Protein AF-A0A965C3I0-F1 (afdb_monomer)

Mean predicted aligned error: 10.14 Å

Sequence (73 aa):
MAKVNIDGVEYDTETMSQDAKARFEMLVLTEQKIRQLQSEVAMLQTARQAYASALKASLVTLSQTPPLGELIE

Radius of gyration: 28.07 Å; Cα contacts (8 Å, |Δi|>4): 20; chains: 1; bounding box: 60×17×78 Å

Solvent-accessible surface area (backbone atoms only — not comparable to full-atom values): 4456 Å² total; per-residue (Å²): 130,59,68,45,74,56,97,86,44,79,42,54,59,81,77,49,50,73,68,55,49,54,52,48,54,52,48,56,53,49,52,52,52,50,55,52,52,51,53,53,50,54,53,50,50,52,52,50,52,53,52,55,50,53,50,52,54,57,54,52,60,70,72,64,66,72,74,95,77,79,87,80,130

Foldseek 3Di:
DDWDADPNDIDDPVPDDPVRVVVVVVVVVVVVVVVVVVVVVVVVVVVVVVVVVVVVVVVVVVVPPPPPPPPDD

Structure (mmCIF, N/CA/C/O backbone):
data_AF-A0A965C3I0-F1
#
_entry.id   AF-A0A965C3I0-F1
#
loop_
_atom_site.group_PDB
_atom_site.id
_atom_site.type_symbol
_atom_site.label_atom_id
_atom_site.label_alt_id
_atom_site.label_comp_id
_atom_site.label_asym_id
_atom_site.label_entity_id
_atom_site.label_seq_id
_atom_site.pdbx_PDB_ins_code
_atom_site.Cartn_x
_atom_site.Cartn_y
_atom_site.Cartn_z
_atom_site.occupancy
_atom_site.B_iso_or_equiv
_atom_site.auth_seq_id
_atom_site.auth_comp_id
_atom_site.auth_asym_id
_atom_site.auth_atom_id
_atom_site.pdbx_PDB_model_num
ATOM 1 N N . MET A 1 1 ? -29.602 0.671 15.242 1.00 60.97 1 MET A N 1
ATOM 2 C CA . MET A 1 1 ? -28.454 -0.249 15.321 1.00 60.97 1 MET A CA 1
ATOM 3 C C . MET A 1 1 ? -27.649 -0.183 14.042 1.00 60.97 1 MET A C 1
ATOM 5 O O . MET A 1 1 ? -27.893 -0.937 13.105 1.00 60.97 1 MET A O 1
ATOM 9 N N . ALA A 1 2 ? -26.736 0.787 13.967 1.00 74.94 2 ALA A N 1
ATOM 10 C CA . ALA A 1 2 ? -25.718 0.790 12.925 1.00 74.94 2 ALA A CA 1
ATOM 11 C C . ALA A 1 2 ? -24.678 -0.271 13.298 1.00 74.94 2 ALA A C 1
ATOM 13 O O . ALA A 1 2 ? -24.150 -0.259 14.410 1.00 74.94 2 ALA A O 1
ATOM 14 N N . LYS A 1 3 ? -24.415 -1.212 12.396 1.00 79.81 3 LYS A N 1
ATOM 15 C CA . LYS A 1 3 ? -23.475 -2.302 12.638 1.00 79.81 3 LYS A CA 1
ATOM 16 C C . LYS A 1 3 ? -22.259 -2.150 11.743 1.00 79.81 3 LYS A C 1
ATOM 18 O O . LYS A 1 3 ? -22.396 -1.784 10.577 1.00 79.81 3 LYS A O 1
ATOM 23 N N . VAL A 1 4 ? -21.083 -2.416 12.295 1.00 82.31 4 VAL A N 1
ATOM 24 C CA . VAL A 1 4 ? -19.807 -2.371 11.575 1.00 82.31 4 VAL A CA 1
ATOM 25 C C . VAL A 1 4 ? -19.185 -3.754 11.577 1.00 82.31 4 VAL A C 1
ATOM 27 O O . VAL A 1 4 ? -19.228 -4.455 12.584 1.00 82.31 4 VAL A O 1
ATOM 30 N N . ASN A 1 5 ? -18.627 -4.161 10.442 1.00 82.25 5 ASN A N 1
ATOM 31 C CA . ASN A 1 5 ? -17.875 -5.401 10.347 1.00 82.25 5 ASN A CA 1
ATOM 32 C C . ASN A 1 5 ? -16.383 -5.077 10.478 1.00 82.25 5 ASN A C 1
ATOM 34 O O . ASN A 1 5 ? -15.871 -4.250 9.725 1.00 82.25 5 ASN A O 1
ATOM 38 N N . ILE A 1 6 ? -15.717 -5.691 11.453 1.00 80.06 6 ILE A N 1
ATOM 39 C CA . ILE A 1 6 ? -14.273 -5.579 11.681 1.00 80.06 6 ILE A CA 1
ATOM 40 C C . ILE A 1 6 ? -13.732 -7.006 11.667 1.00 80.06 6 ILE A C 1
ATOM 42 O O . ILE A 1 6 ? -14.188 -7.835 12.453 1.00 80.06 6 ILE A O 1
ATOM 46 N N . ASP A 1 7 ? -12.812 -7.311 10.750 1.00 77.94 7 ASP A N 1
ATOM 47 C CA . ASP A 1 7 ? -12.205 -8.643 10.592 1.00 77.94 7 ASP A CA 1
ATOM 48 C C . ASP A 1 7 ? -13.217 -9.802 10.473 1.00 77.94 7 ASP A C 1
ATOM 50 O O . ASP A 1 7 ? -12.995 -10.911 10.956 1.00 77.94 7 ASP A O 1
ATOM 54 N N . GLY A 1 8 ? -14.363 -9.558 9.829 1.00 81.19 8 GLY A N 1
ATOM 55 C CA . GLY A 1 8 ? -15.420 -10.558 9.664 1.00 81.19 8 GLY A CA 1
ATOM 56 C C . GLY A 1 8 ? -16.383 -10.660 10.849 1.00 81.19 8 GLY A C 1
ATOM 57 O O . GLY A 1 8 ? -17.389 -11.359 10.739 1.00 81.19 8 GLY A O 1
ATOM 58 N N . VAL A 1 9 ? -16.144 -9.932 11.943 1.00 82.88 9 VAL A N 1
ATOM 59 C CA . VAL A 1 9 ? -17.019 -9.901 13.120 1.00 82.88 9 VAL A CA 1
ATOM 60 C C . VAL A 1 9 ? -17.907 -8.659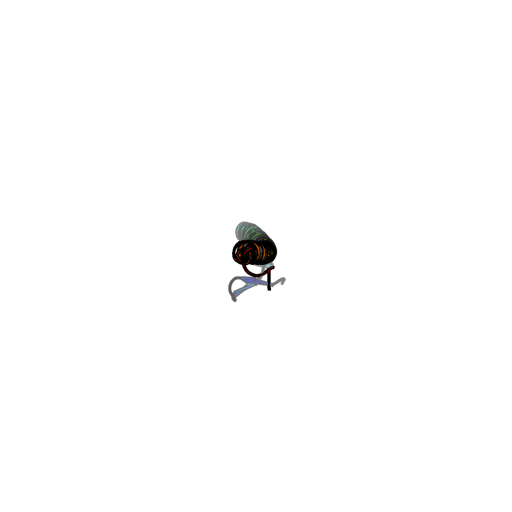 13.084 1.00 82.88 9 VAL A C 1
ATOM 62 O O . VAL A 1 9 ? -17.446 -7.540 12.869 1.00 82.88 9 VAL A O 1
ATOM 65 N N . GLU A 1 10 ? -19.207 -8.859 13.281 1.00 85.75 10 GLU A N 1
ATOM 66 C CA . GLU A 1 10 ? -20.216 -7.802 13.265 1.00 85.75 10 GLU A CA 1
ATOM 67 C C . GLU A 1 10 ? -20.379 -7.205 14.670 1.00 85.75 10 GLU A C 1
ATOM 69 O O . GLU A 1 10 ? -20.729 -7.904 15.621 1.00 85.75 10 GLU A O 1
ATOM 74 N N . TYR A 1 11 ? -20.136 -5.904 14.799 1.00 82.25 11 TYR A N 1
ATOM 75 C CA . TYR A 1 11 ? -20.251 -5.157 16.046 1.00 82.25 11 TYR A CA 1
ATOM 76 C C . TYR A 1 11 ? -21.381 -4.142 15.956 1.00 82.25 11 TYR A C 1
ATOM 78 O O . TYR A 1 11 ? -21.512 -3.421 14.965 1.00 82.25 11 TYR A O 1
ATOM 86 N N . ASP A 1 12 ? -22.177 -4.040 17.018 1.00 86.94 12 ASP A N 1
ATOM 87 C CA . ASP A 1 12 ? -23.148 -2.961 17.147 1.00 86.94 12 ASP A CA 1
ATOM 88 C C . ASP A 1 12 ? -22.452 -1.692 17.643 1.00 86.94 12 ASP A C 1
ATOM 90 O O . ASP A 1 12 ? -21.964 -1.627 18.777 1.00 86.94 12 ASP A O 1
ATOM 94 N N . THR A 1 13 ? -22.430 -0.664 16.798 1.00 80.00 13 THR A N 1
ATOM 95 C CA . THR A 1 13 ? -21.800 0.622 17.118 1.00 80.00 13 THR A CA 1
ATOM 96 C C . THR A 1 13 ? -22.479 1.345 18.278 1.00 80.00 13 THR A C 1
ATOM 98 O O . THR A 1 13 ? -21.848 2.176 18.930 1.00 80.00 13 THR A O 1
ATOM 101 N N . GLU A 1 14 ? -23.735 1.029 18.595 1.00 84.50 14 GLU A N 1
ATOM 102 C CA . GLU A 1 14 ? -24.438 1.6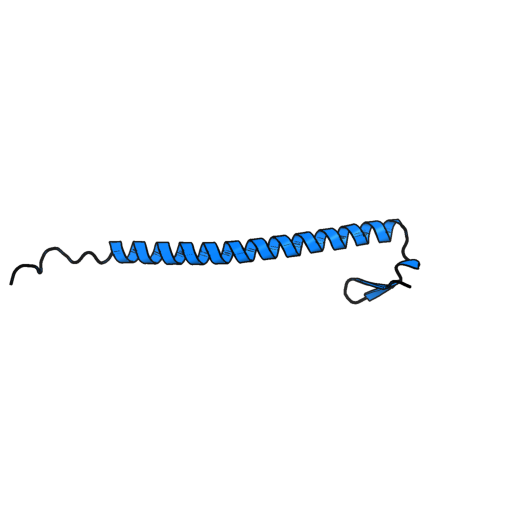19 19.737 1.00 84.50 14 GLU A CA 1
ATOM 103 C C . GLU A 1 14 ? -23.919 1.055 21.068 1.00 84.50 14 GLU A C 1
ATOM 105 O O . GLU A 1 14 ? -23.944 1.751 22.081 1.00 84.50 14 GLU A O 1
ATOM 110 N N . THR A 1 15 ? -23.356 -0.157 21.049 1.00 87.06 15 THR A N 1
ATOM 111 C CA . THR A 1 15 ? -22.791 -0.839 22.229 1.00 87.06 15 THR A CA 1
ATOM 112 C C . THR A 1 15 ? -21.303 -0.555 22.453 1.00 87.06 15 THR A C 1
ATOM 114 O O . THR A 1 15 ? -20.761 -0.867 23.514 1.00 87.06 15 THR A O 1
ATOM 117 N N . MET A 1 16 ? -20.62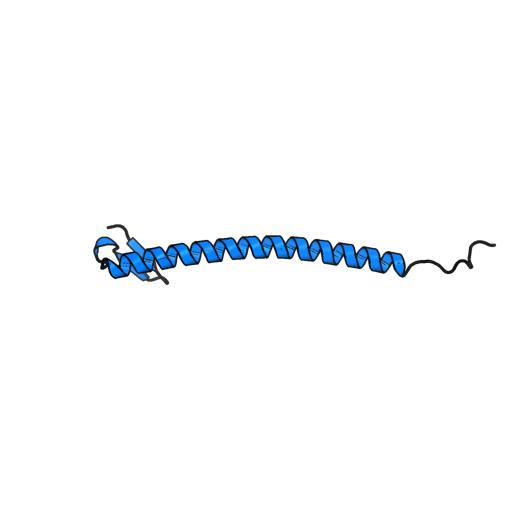5 0.050 21.472 1.00 87.00 16 MET A N 1
ATOM 118 C CA . MET A 1 16 ? -19.199 0.360 21.570 1.00 87.00 16 MET A CA 1
ATOM 119 C C . MET A 1 16 ? -18.941 1.496 22.565 1.00 87.00 16 MET A C 1
ATOM 121 O O . MET A 1 16 ? -19.626 2.523 22.556 1.00 87.00 16 MET A O 1
ATOM 125 N N . SER A 1 17 ? -17.887 1.349 23.372 1.00 91.44 17 SER A N 1
ATOM 126 C CA . SER A 1 17 ? -17.391 2.439 24.215 1.00 91.44 17 SER A CA 1
ATOM 127 C C . SER A 1 17 ? -16.881 3.608 23.363 1.00 91.44 17 SER A C 1
ATOM 129 O O . SER A 1 17 ? -16.538 3.447 22.190 1.00 91.44 17 SER A O 1
ATOM 131 N 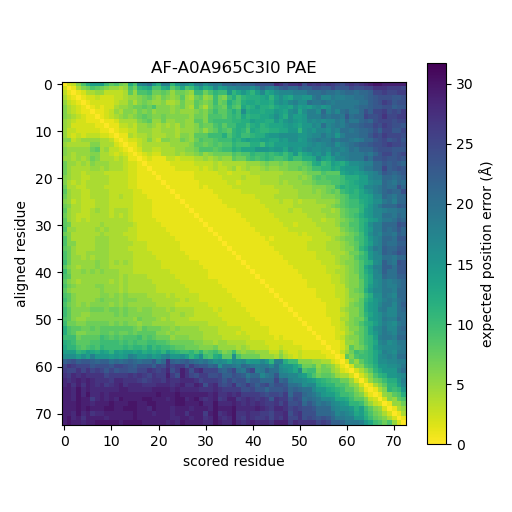N . GLN A 1 18 ? -16.792 4.799 23.957 1.00 90.88 18 GLN A N 1
ATOM 132 C CA . GLN A 1 18 ? -16.265 5.980 23.266 1.00 90.88 18 GLN A CA 1
ATOM 133 C C . GLN A 1 18 ? -14.820 5.772 22.774 1.00 90.88 18 GLN A C 1
ATOM 135 O O . GLN A 1 18 ? -14.495 6.152 21.653 1.00 90.88 18 GLN A O 1
ATOM 140 N N . ASP A 1 19 ? -13.982 5.105 23.573 1.00 92.94 19 ASP A N 1
ATOM 141 C CA . ASP A 1 19 ? -12.609 4.748 23.191 1.00 92.94 19 ASP A CA 1
ATOM 142 C C . ASP A 1 19 ? -12.581 3.756 22.014 1.00 92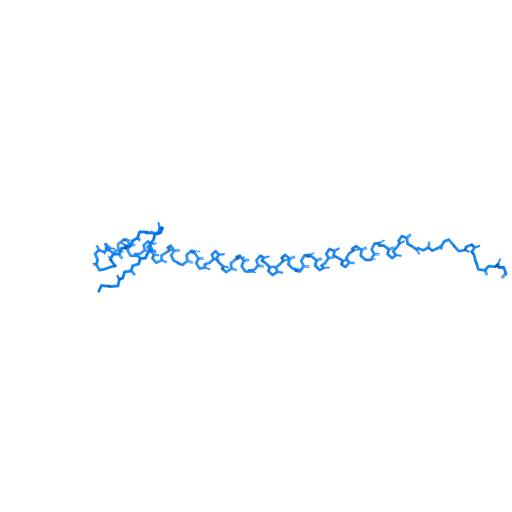.94 19 ASP A C 1
ATOM 144 O O . ASP A 1 19 ? -11.820 3.931 21.064 1.00 92.94 19 ASP A O 1
ATOM 148 N N . ALA A 1 20 ? -13.468 2.754 22.012 1.00 90.00 20 ALA A N 1
ATOM 149 C CA . ALA A 1 20 ? -13.572 1.804 20.905 1.00 90.00 20 ALA A CA 1
ATOM 150 C C . ALA A 1 20 ? -14.002 2.486 19.594 1.00 90.00 20 ALA A C 1
ATOM 152 O O . ALA A 1 20 ? -13.455 2.169 18.538 1.00 90.00 20 ALA A O 1
ATOM 153 N N . LYS A 1 21 ? -14.924 3.457 19.656 1.00 88.94 21 LYS A N 1
ATOM 154 C CA . LYS A 1 21 ? -15.331 4.264 18.491 1.00 88.94 21 LYS A CA 1
ATOM 155 C C . LYS A 1 21 ? -14.168 5.084 17.935 1.00 88.94 21 LYS A C 1
ATOM 157 O O . LYS A 1 21 ? -13.915 5.027 16.736 1.00 88.94 21 LYS A O 1
ATOM 162 N N . ALA A 1 22 ? -13.411 5.762 18.799 1.00 92.62 22 ALA A N 1
ATOM 163 C CA . ALA A 1 22 ? -12.246 6.543 18.381 1.00 92.62 22 ALA A CA 1
ATOM 164 C C . ALA A 1 22 ? -11.176 5.669 17.700 1.00 92.62 22 ALA A C 1
ATOM 166 O O . ALA A 1 22 ? -10.632 6.029 16.656 1.00 92.62 22 ALA A O 1
ATOM 167 N N . ARG A 1 23 ? -10.900 4.478 18.247 1.00 91.88 23 ARG A N 1
ATOM 168 C CA . ARG A 1 23 ? -9.970 3.519 17.626 1.00 91.88 23 ARG A CA 1
ATOM 169 C C . ARG A 1 23 ? -10.480 3.005 16.282 1.00 91.88 23 ARG A C 1
ATOM 171 O O . ARG A 1 23 ? -9.689 2.872 15.353 1.00 91.88 23 ARG A O 1
ATOM 178 N N . PHE A 1 24 ? -11.780 2.739 16.167 1.00 88.81 24 PHE A N 1
ATOM 179 C CA . PHE A 1 24 ? -12.396 2.312 14.913 1.00 88.81 24 PHE A CA 1
ATOM 180 C C . PHE A 1 24 ? -12.288 3.387 13.824 1.00 88.81 24 PHE A C 1
ATOM 182 O O . PHE A 1 24 ? -11.877 3.087 12.706 1.00 88.81 24 PHE A O 1
ATOM 189 N N . GLU A 1 25 ? -12.569 4.649 14.150 1.00 90.50 25 GLU A N 1
ATOM 190 C CA . GLU A 1 25 ? -12.385 5.770 13.219 1.00 90.50 25 GLU A CA 1
ATOM 191 C C . GLU A 1 25 ? -10.933 5.870 12.738 1.00 90.50 25 GLU A C 1
ATOM 193 O O . GLU A 1 25 ? -10.673 6.014 11.540 1.00 90.50 25 GLU A O 1
ATOM 198 N N . MET A 1 26 ? -9.976 5.717 13.657 1.00 94.81 26 MET A N 1
ATOM 199 C CA . MET A 1 26 ? -8.557 5.715 13.312 1.00 94.81 26 MET A CA 1
ATOM 200 C C . MET A 1 26 ? -8.156 4.537 12.423 1.00 94.81 26 MET A C 1
ATOM 202 O O . MET A 1 26 ? -7.356 4.717 11.498 1.00 94.81 26 MET A O 1
ATOM 206 N N . LEU A 1 27 ? -8.709 3.347 12.669 1.00 92.00 27 LEU A N 1
ATOM 207 C CA . LEU A 1 27 ? -8.499 2.170 11.829 1.00 92.00 27 LEU A CA 1
ATOM 208 C C . LEU A 1 27 ? -9.013 2.427 10.408 1.00 92.00 27 LEU A C 1
ATOM 210 O O . LEU A 1 27 ? -8.250 2.315 9.451 1.00 92.00 27 LEU A O 1
ATOM 214 N N . VAL A 1 28 ? -10.264 2.870 10.277 1.00 90.69 28 VAL A N 1
ATOM 215 C CA . VAL A 1 28 ? -10.900 3.176 8.988 1.00 90.69 28 VAL A CA 1
ATOM 216 C C . VAL A 1 28 ? -10.114 4.236 8.210 1.00 90.69 28 VAL A C 1
ATOM 218 O O . VAL A 1 28 ? -9.903 4.091 7.003 1.00 90.69 28 VAL A O 1
ATOM 221 N N . LEU A 1 29 ? -9.637 5.286 8.884 1.00 95.50 29 LEU A N 1
ATOM 222 C CA . LEU A 1 29 ? -8.787 6.305 8.266 1.00 95.50 29 LEU A CA 1
ATOM 223 C C . LEU A 1 29 ? -7.455 5.717 7.780 1.00 95.50 29 LEU A C 1
ATOM 225 O O . LEU A 1 29 ? -6.988 6.042 6.687 1.00 95.50 29 LEU A O 1
ATOM 229 N N . THR A 1 30 ? -6.837 4.855 8.586 1.00 96.62 30 THR A N 1
ATOM 230 C CA . THR A 1 30 ? -5.566 4.206 8.245 1.00 96.62 30 THR A CA 1
ATOM 231 C C . THR A 1 30 ? -5.725 3.306 7.025 1.00 96.62 30 THR A C 1
ATOM 233 O O . THR A 1 30 ? -4.926 3.390 6.093 1.00 96.62 30 THR A O 1
ATOM 236 N N . GLU A 1 31 ? -6.791 2.512 6.965 1.00 94.44 31 GLU A N 1
ATOM 237 C CA . GLU A 1 31 ? -7.071 1.677 5.801 1.00 94.44 31 GLU A CA 1
ATOM 238 C C . GLU A 1 31 ? -7.314 2.487 4.525 1.00 94.44 31 GLU A C 1
ATOM 240 O O . GLU A 1 31 ? -6.834 2.116 3.453 1.00 94.44 31 GLU A O 1
ATOM 245 N N . GLN A 1 32 ? -8.045 3.603 4.617 1.00 96.50 32 GLN A N 1
ATOM 246 C CA . GLN A 1 32 ? -8.254 4.492 3.472 1.00 96.50 32 GLN A CA 1
ATOM 247 C C . GLN A 1 32 ? -6.922 5.014 2.928 1.00 96.50 32 GLN A C 1
ATOM 249 O O . GLN A 1 32 ? -6.698 4.973 1.717 1.00 96.50 32 GLN A O 1
ATOM 254 N N . LYS A 1 33 ? -6.009 5.424 3.816 1.00 98.31 33 LYS A N 1
ATOM 255 C CA . LYS A 1 33 ? -4.659 5.859 3.432 1.00 98.31 33 LYS A CA 1
ATOM 256 C C . LYS A 1 33 ? -3.853 4.737 2.782 1.00 98.31 33 LYS A C 1
ATOM 258 O O . LYS A 1 33 ? -3.194 4.977 1.775 1.00 98.31 33 LYS A O 1
ATOM 263 N N . ILE A 1 34 ? -3.926 3.515 3.309 1.00 98.12 34 ILE A N 1
ATOM 264 C CA . ILE A 1 34 ? -3.257 2.350 2.709 1.00 98.12 34 ILE A CA 1
ATOM 265 C C . ILE A 1 34 ? -3.772 2.109 1.286 1.00 98.12 34 ILE A C 1
ATOM 267 O O . ILE A 1 34 ? -2.968 1.968 0.366 1.00 98.12 34 ILE A O 1
ATOM 271 N N . ARG A 1 35 ? -5.096 2.118 1.081 1.00 97.94 35 ARG A N 1
ATOM 272 C CA . ARG A 1 35 ? -5.698 1.948 -0.253 1.00 97.94 35 ARG A CA 1
ATOM 273 C C . ARG A 1 35 ? -5.262 3.046 -1.223 1.00 97.94 35 ARG A C 1
ATOM 275 O O . ARG A 1 35 ? -4.945 2.752 -2.375 1.00 97.94 35 ARG A O 1
ATOM 282 N N . GLN A 1 36 ? -5.196 4.293 -0.761 1.00 98.31 36 GLN A N 1
ATOM 283 C CA . GLN A 1 36 ? -4.699 5.404 -1.571 1.00 98.31 36 GLN A CA 1
ATOM 284 C C . GLN A 1 36 ? -3.238 5.184 -1.993 1.00 98.31 36 GLN A C 1
ATOM 286 O O . GLN A 1 36 ? -2.931 5.247 -3.182 1.00 98.31 36 GLN A O 1
ATOM 291 N N . LEU A 1 37 ? -2.354 4.853 -1.048 1.00 98.69 37 LEU A N 1
ATOM 292 C CA . LEU A 1 37 ? -0.941 4.590 -1.337 1.00 98.69 37 LEU A CA 1
ATOM 293 C C . LEU A 1 37 ? -0.756 3.412 -2.301 1.00 98.69 37 LEU A C 1
ATOM 295 O O . LEU A 1 37 ? 0.100 3.463 -3.179 1.00 98.69 37 LEU A O 1
ATOM 299 N N . GLN A 1 38 ? -1.569 2.361 -2.186 1.00 98.50 38 GLN A N 1
ATOM 300 C CA . GLN A 1 38 ? -1.541 1.239 -3.129 1.00 98.50 38 GLN A CA 1
ATOM 301 C C . GLN A 1 38 ? -1.908 1.671 -4.556 1.00 98.50 38 GLN A C 1
ATOM 303 O O . GLN A 1 38 ? -1.267 1.226 -5.509 1.00 98.50 38 GLN A O 1
ATOM 308 N N . SER A 1 39 ? -2.887 2.569 -4.708 1.00 98.31 39 SER A N 1
ATOM 309 C CA . SER A 1 39 ? -3.234 3.161 -6.006 1.00 98.31 39 SER A CA 1
ATOM 310 C C . SER A 1 39 ? -2.064 3.960 -6.591 1.00 98.31 39 SER A C 1
ATOM 312 O O . SER A 1 39 ? -1.686 3.771 -7.749 1.00 98.31 39 SER A O 1
ATOM 314 N N . GLU A 1 40 ? -1.418 4.792 -5.771 1.00 98.50 40 GLU A N 1
ATOM 315 C CA . GLU A 1 40 ? -0.230 5.554 -6.174 1.00 98.50 40 GLU A CA 1
ATOM 316 C C . GLU A 1 40 ? 0.924 4.637 -6.598 1.00 98.50 40 GLU A C 1
ATOM 318 O O . GLU A 1 40 ? 1.535 4.843 -7.649 1.00 98.50 40 GLU A O 1
ATOM 323 N N . VAL A 1 41 ? 1.172 3.562 -5.848 1.00 98.56 41 VAL A N 1
ATOM 324 C CA . VAL A 1 41 ? 2.172 2.547 -6.201 1.00 98.56 41 VAL A CA 1
ATOM 325 C C . VAL A 1 41 ? 1.855 1.896 -7.550 1.00 98.56 41 VAL A C 1
ATOM 327 O O . VAL A 1 41 ? 2.766 1.742 -8.364 1.00 98.56 41 VAL A O 1
ATOM 330 N N . ALA A 1 42 ? 0.598 1.545 -7.831 1.00 98.38 42 ALA A N 1
ATOM 331 C CA . ALA A 1 42 ? 0.209 0.949 -9.112 1.00 98.38 42 ALA A CA 1
ATOM 332 C C . ALA A 1 42 ? 0.456 1.903 -10.299 1.00 98.38 42 ALA A C 1
ATOM 334 O O . ALA A 1 42 ? 0.979 1.493 -11.344 1.00 98.38 42 ALA A O 1
ATOM 335 N N . MET A 1 43 ? 0.159 3.196 -10.128 1.00 98.50 43 MET A N 1
ATOM 336 C CA . MET A 1 43 ? 0.473 4.220 -11.132 1.00 98.50 43 MET A CA 1
ATOM 337 C C . MET A 1 43 ? 1.984 4.317 -11.379 1.00 98.50 43 MET A C 1
ATOM 339 O O . MET A 1 43 ? 2.439 4.275 -12.526 1.00 98.50 43 MET A O 1
ATOM 343 N N . LEU A 1 44 ? 2.780 4.372 -10.310 1.00 98.62 44 LEU A N 1
ATOM 344 C CA . LEU A 1 44 ? 4.239 4.449 -10.404 1.00 98.62 44 LEU A CA 1
ATOM 345 C C . LEU A 1 44 ? 4.855 3.192 -11.030 1.00 98.62 44 LEU A C 1
ATOM 347 O O . LEU A 1 44 ? 5.817 3.292 -11.791 1.00 98.62 44 LEU A O 1
ATOM 351 N N . GLN A 1 45 ? 4.301 2.009 -10.765 1.00 98.62 45 GLN A N 1
ATOM 352 C CA . GLN A 1 45 ? 4.733 0.765 -11.407 1.00 98.62 45 GLN A CA 1
ATOM 353 C C . GLN A 1 45 ? 4.513 0.797 -12.923 1.00 98.62 45 GLN A C 1
ATOM 355 O O . GLN A 1 45 ? 5.399 0.374 -13.670 1.00 98.62 45 GLN A O 1
ATOM 360 N N . THR A 1 46 ? 3.386 1.349 -13.378 1.00 98.06 46 THR A N 1
ATOM 361 C CA . THR A 1 46 ? 3.103 1.539 -14.809 1.00 98.06 46 THR A CA 1
ATOM 362 C C . THR A 1 46 ? 4.123 2.483 -15.446 1.00 98.06 46 THR A C 1
ATOM 364 O O . THR A 1 46 ? 4.737 2.141 -16.459 1.00 98.06 46 THR A O 1
ATOM 367 N N . ALA A 1 47 ? 4.385 3.631 -14.813 1.00 97.81 47 ALA A N 1
ATOM 368 C CA . ALA A 1 47 ? 5.397 4.578 -15.281 1.00 97.81 47 ALA A CA 1
ATOM 369 C C . ALA A 1 47 ? 6.798 3.943 -15.336 1.00 97.81 47 ALA A C 1
ATOM 371 O O . ALA A 1 47 ? 7.497 4.047 -16.344 1.00 97.81 47 ALA A O 1
ATOM 372 N N . ARG A 1 48 ? 7.190 3.198 -14.293 1.00 98.38 48 ARG A N 1
ATOM 373 C CA . ARG A 1 48 ? 8.460 2.458 -14.252 1.00 98.38 48 ARG A CA 1
ATOM 374 C C . ARG A 1 48 ? 8.581 1.476 -15.417 1.00 98.38 48 ARG A C 1
ATOM 376 O O . ARG A 1 48 ? 9.642 1.396 -16.031 1.00 98.38 48 ARG A O 1
ATOM 383 N N . GLN A 1 49 ? 7.519 0.729 -15.725 1.00 98.31 49 GLN A N 1
ATOM 384 C CA . GLN A 1 49 ? 7.506 -0.228 -16.834 1.00 98.31 49 GLN A CA 1
ATOM 385 C C . GLN A 1 49 ? 7.690 0.476 -18.187 1.00 98.31 49 GLN A C 1
ATOM 387 O O . GLN A 1 49 ? 8.458 -0.000 -19.029 1.00 98.31 49 GLN A O 1
ATOM 392 N N . ALA A 1 50 ? 7.030 1.622 -18.381 1.00 97.75 50 ALA A N 1
ATOM 393 C CA . ALA A 1 50 ? 7.181 2.442 -19.580 1.00 97.75 50 ALA A CA 1
ATOM 394 C C . ALA A 1 50 ? 8.626 2.945 -19.734 1.00 97.75 50 ALA A C 1
ATOM 396 O O . ALA A 1 50 ? 9.239 2.736 -20.781 1.00 97.75 50 ALA A O 1
ATOM 397 N N . TYR A 1 51 ? 9.213 3.509 -18.674 1.00 97.88 51 TYR A N 1
ATOM 398 C CA . TYR A 1 51 ? 10.599 3.987 -18.696 1.00 97.88 51 TYR A CA 1
ATOM 399 C C . TYR A 1 51 ? 11.609 2.864 -18.930 1.00 97.88 51 TYR A C 1
ATOM 401 O O . TYR A 1 51 ? 12.529 3.024 -19.729 1.00 97.88 51 TYR A O 1
ATOM 409 N N . ALA A 1 52 ? 11.420 1.701 -18.303 1.00 97.00 52 ALA A N 1
ATOM 410 C CA . ALA A 1 52 ? 12.273 0.540 -18.538 1.00 97.00 52 ALA A CA 1
ATOM 411 C C . ALA A 1 52 ? 12.203 0.060 -19.998 1.00 97.00 52 ALA A C 1
ATOM 413 O O . ALA A 1 52 ? 13.219 -0.330 -20.572 1.00 97.00 52 ALA A O 1
ATOM 414 N N . SER A 1 53 ? 11.016 0.102 -20.609 1.00 95.56 53 SER A N 1
ATOM 415 C CA . SER A 1 53 ? 10.821 -0.287 -22.010 1.00 95.56 53 SER A CA 1
ATOM 416 C C . SER A 1 53 ? 11.476 0.710 -22.968 1.00 95.56 53 SER A C 1
ATOM 418 O O . SER A 1 53 ? 12.199 0.298 -23.874 1.00 95.56 53 SER A O 1
ATOM 420 N N . ALA A 1 54 ? 11.301 2.012 -22.724 1.00 95.50 54 ALA A N 1
ATOM 421 C CA . ALA A 1 54 ? 11.950 3.070 -23.497 1.00 95.50 54 ALA A CA 1
ATOM 422 C C . ALA A 1 54 ? 13.483 2.987 -23.406 1.00 95.50 54 ALA A C 1
ATOM 424 O O . ALA A 1 54 ? 14.167 3.059 -24.423 1.00 95.50 54 ALA A O 1
ATOM 425 N N . LEU A 1 55 ? 14.024 2.752 -22.205 1.00 94.06 55 LEU A N 1
ATOM 426 C CA . LEU A 1 55 ? 15.462 2.576 -22.010 1.00 94.06 55 LEU A CA 1
ATOM 427 C C . LEU A 1 55 ? 16.001 1.388 -22.816 1.00 94.06 55 LEU A C 1
ATOM 429 O O . LEU A 1 55 ? 17.006 1.527 -23.509 1.00 94.06 55 LEU A O 1
ATOM 433 N N . LYS A 1 56 ? 15.328 0.230 -22.767 1.00 93.94 56 LYS A N 1
ATOM 434 C CA . LYS A 1 56 ? 15.727 -0.950 -23.551 1.00 93.94 56 LYS A CA 1
ATOM 435 C C . LYS A 1 56 ? 15.759 -0.657 -25.050 1.00 93.94 56 LYS A C 1
ATOM 437 O O . LYS A 1 56 ? 16.719 -1.047 -25.706 1.00 93.94 56 LYS A O 1
ATOM 442 N N . ALA A 1 57 ? 14.752 0.042 -25.575 1.00 92.12 57 ALA A N 1
ATOM 443 C CA . ALA A 1 57 ? 14.711 0.420 -26.986 1.00 92.12 57 ALA A CA 1
ATOM 444 C C . ALA A 1 57 ? 15.915 1.298 -27.371 1.00 92.12 57 ALA A C 1
ATOM 446 O O . ALA A 1 57 ? 16.606 0.994 -28.339 1.00 92.12 57 ALA A O 1
ATOM 447 N N . SER A 1 58 ? 16.231 2.319 -26.569 1.00 89.12 58 SER A N 1
ATOM 448 C CA . SER A 1 58 ? 17.386 3.195 -26.811 1.00 89.12 58 SER A CA 1
ATOM 449 C C . SER A 1 58 ? 18.726 2.454 -26.769 1.00 89.12 58 SER A C 1
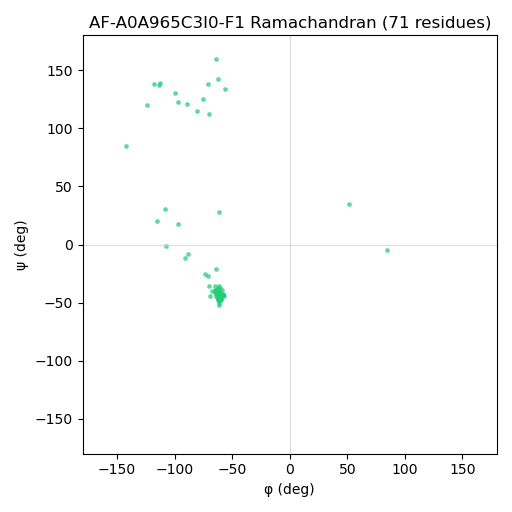ATOM 451 O O . SER A 1 58 ? 19.619 2.755 -27.558 1.00 89.12 58 SER A O 1
ATOM 453 N N . LEU A 1 59 ? 18.877 1.470 -25.876 1.00 88.00 59 LEU A N 1
ATOM 454 C CA . LEU A 1 59 ? 20.100 0.666 -25.779 1.00 88.00 59 LEU A CA 1
ATOM 455 C C . LEU A 1 59 ? 20.283 -0.286 -26.972 1.00 88.00 59 LEU A C 1
ATOM 457 O O . LEU A 1 59 ? 21.412 -0.489 -27.410 1.00 88.00 59 LEU A O 1
ATOM 461 N N . VAL A 1 60 ? 19.198 -0.845 -27.519 1.00 77.88 60 VAL A N 1
ATOM 462 C CA . VAL A 1 60 ? 19.254 -1.687 -28.731 1.00 77.88 60 VAL A CA 1
ATOM 463 C C . VAL A 1 60 ? 19.640 -0.862 -29.959 1.00 77.88 60 VAL A C 1
ATOM 465 O O . VAL A 1 60 ? 20.453 -1.304 -30.763 1.00 77.88 60 VAL A O 1
ATOM 468 N N . THR A 1 61 ? 19.126 0.361 -30.092 1.00 62.41 61 THR A N 1
ATOM 469 C CA . THR A 1 61 ? 19.492 1.245 -31.210 1.00 62.41 61 THR A CA 1
ATOM 470 C C . THR A 1 61 ? 20.989 1.574 -31.218 1.00 62.41 61 THR A C 1
ATOM 472 O O . THR A 1 61 ? 21.596 1.637 -32.282 1.00 62.41 61 THR A O 1
ATOM 475 N N . LEU A 1 62 ? 21.614 1.720 -30.044 1.00 61.16 62 LEU A N 1
ATOM 476 C CA . LEU A 1 62 ? 23.061 1.947 -29.938 1.00 61.16 62 LEU A CA 1
ATOM 477 C C . LEU A 1 62 ? 23.898 0.708 -30.306 1.00 61.16 62 LEU A C 1
ATOM 479 O O . LEU A 1 62 ? 25.034 0.863 -30.749 1.00 61.16 62 LEU A O 1
ATOM 483 N N . SER A 1 63 ? 23.365 -0.509 -30.150 1.00 61.19 63 SER A N 1
ATOM 484 C CA . SER A 1 63 ? 24.094 -1.750 -30.451 1.00 61.19 63 SER A CA 1
ATOM 485 C C 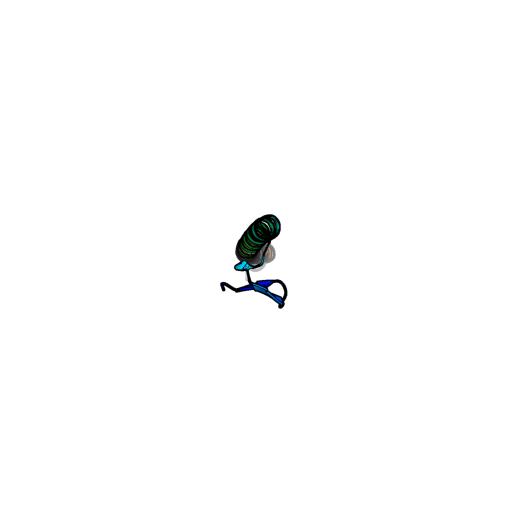. SER A 1 63 ? 23.965 -2.226 -31.902 1.00 61.19 63 SER A C 1
ATOM 487 O O . SER A 1 63 ? 24.684 -3.140 -32.296 1.00 61.19 63 SER A O 1
ATOM 489 N N . GLN A 1 64 ? 23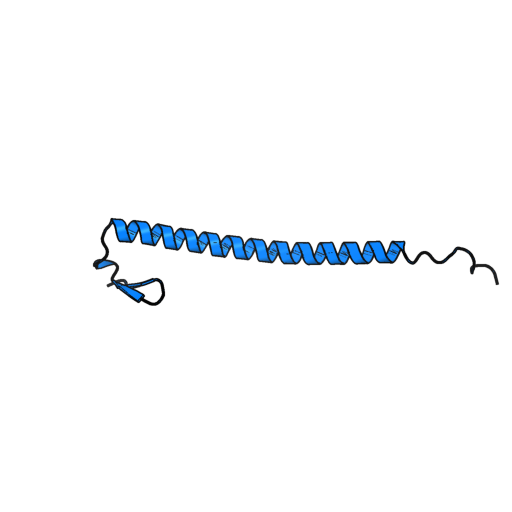.097 -1.605 -32.707 1.00 57.34 64 GLN A N 1
ATOM 490 C CA . GLN A 1 64 ? 22.845 -1.964 -34.111 1.00 57.34 64 GLN A CA 1
ATOM 491 C C . GLN A 1 64 ? 23.405 -0.938 -35.109 1.00 57.34 64 GLN A C 1
ATOM 493 O O . GLN A 1 64 ? 22.856 -0.778 -36.194 1.00 57.34 64 GLN A O 1
ATOM 498 N N . THR A 1 65 ? 24.499 -0.239 -34.783 1.00 56.19 65 THR A N 1
ATOM 499 C CA . THR A 1 65 ? 25.246 0.492 -35.824 1.00 56.19 65 THR A CA 1
ATOM 500 C C . THR A 1 65 ? 25.934 -0.552 -36.711 1.00 56.19 65 THR A C 1
ATOM 502 O O . THR A 1 65 ? 26.830 -1.237 -36.209 1.00 56.19 65 THR A O 1
ATOM 505 N N . PRO A 1 66 ? 25.544 -0.726 -37.989 1.00 58.78 66 PRO A N 1
ATOM 506 C CA . PRO A 1 66 ? 26.259 -1.632 -38.876 1.00 58.78 66 PRO A CA 1
ATOM 507 C C . PRO A 1 66 ? 27.692 -1.107 -39.031 1.00 58.78 66 PRO A C 1
ATOM 509 O O . PRO A 1 66 ? 27.881 0.116 -39.082 1.00 58.78 66 PRO A O 1
ATOM 512 N N . PRO A 1 67 ? 28.718 -1.972 -39.100 1.00 58.47 67 PRO A N 1
ATOM 513 C CA . PRO A 1 67 ? 30.043 -1.506 -39.472 1.00 58.47 67 PRO A CA 1
ATOM 514 C C . PRO A 1 67 ? 29.938 -0.803 -40.832 1.00 58.47 67 PRO A C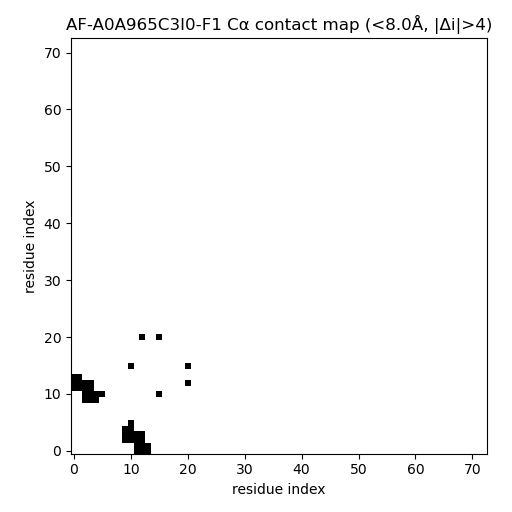 1
ATOM 516 O O . PRO A 1 67 ? 29.299 -1.310 -41.750 1.00 58.47 67 PRO A O 1
ATOM 519 N N . LEU A 1 68 ? 30.562 0.372 -40.946 1.00 59.50 68 LEU A N 1
ATOM 520 C CA . LEU A 1 68 ? 30.647 1.245 -42.132 1.00 59.50 68 LEU A CA 1
ATOM 521 C C . LEU A 1 68 ? 31.348 0.592 -43.355 1.00 59.50 68 LEU A C 1
ATOM 523 O O . LEU A 1 68 ? 31.973 1.282 -44.153 1.00 59.50 68 LEU A O 1
ATOM 527 N N . GLY A 1 69 ? 31.292 -0.735 -43.494 1.00 60.19 69 GLY A N 1
ATOM 528 C CA . GLY A 1 69 ? 32.044 -1.537 -44.459 1.00 60.19 69 GLY A CA 1
ATOM 529 C C . GLY A 1 69 ? 31.247 -2.121 -45.631 1.00 60.19 69 GLY A C 1
ATOM 530 O O . GLY A 1 69 ? 31.865 -2.753 -46.473 1.00 60.19 69 GLY A O 1
ATOM 531 N N . GLU A 1 70 ? 29.929 -1.919 -45.723 1.00 56.16 70 GLU A N 1
ATOM 532 C CA . GLU A 1 70 ? 29.083 -2.512 -46.788 1.00 56.16 70 GLU A CA 1
ATOM 533 C C . GLU A 1 70 ? 28.450 -1.480 -47.747 1.00 56.16 70 GLU A C 1
ATOM 535 O O . GLU A 1 70 ? 27.478 -1.768 -48.434 1.00 56.16 70 GLU A O 1
ATOM 540 N N . LEU A 1 71 ? 28.992 -0.259 -47.829 1.00 57.53 71 LEU A N 1
ATOM 541 C CA . LEU A 1 71 ? 28.511 0.772 -48.770 1.00 57.53 71 LEU A CA 1
ATOM 542 C C . LEU A 1 71 ? 29.321 0.872 -50.073 1.00 57.53 71 LEU A C 1
ATOM 544 O O . LEU A 1 71 ? 29.231 1.885 -50.765 1.00 57.53 71 LEU A O 1
ATOM 548 N N . ILE A 1 72 ? 30.110 -0.145 -50.424 1.00 54.53 72 ILE A N 1
ATOM 549 C CA . ILE A 1 72 ? 30.838 -0.174 -51.699 1.00 54.53 72 ILE A CA 1
ATOM 550 C C . ILE A 1 72 ? 30.848 -1.604 -52.264 1.00 54.53 72 ILE A C 1
ATOM 552 O O . ILE A 1 72 ? 31.813 -2.337 -52.069 1.00 54.53 72 ILE A O 1
ATOM 556 N N . GLU A 1 73 ? 29.786 -1.976 -52.979 1.00 47.16 73 GLU A N 1
ATOM 557 C CA . GLU A 1 73 ? 29.859 -2.846 -54.167 1.00 47.16 73 GLU A CA 1
ATOM 558 C C . GLU A 1 73 ? 29.085 -2.190 -55.315 1.00 47.16 73 GLU A C 1
ATOM 560 O O . GLU A 1 73 ? 27.988 -1.640 -55.050 1.00 47.16 73 GLU A O 1
#

Secondary structure (DSSP, 8-state):
--EEEETTEEEETTTS-HHHHHHHHHHHHHHHHHHHHHHHHHHHHHHHHHHHHHHHHHHHHHHT---TTSS--

Nearest PDB structures (foldseek):
  6lgn-assembly1_m  TM=4.122E-01  e=7.407E+00  Human alphaherpesvirus 3

pLDDT: mean 85.15, std 14.66, range [47.16, 98.69]